Protein AF-A0A2X4TZF0-F1 (afdb_monomer_lite)

Structure (mmCIF, N/CA/C/O backbone):
data_AF-A0A2X4TZF0-F1
#
_entry.id   AF-A0A2X4TZF0-F1
#
loop_
_atom_site.group_PDB
_atom_site.id
_atom_site.type_symbol
_atom_site.label_atom_id
_atom_site.label_alt_id
_atom_site.label_comp_id
_atom_site.label_asym_id
_atom_site.label_entity_id
_atom_site.label_seq_id
_atom_site.pdbx_PDB_ins_code
_atom_site.Cartn_x
_atom_site.Cartn_y
_atom_site.Cartn_z
_atom_site.occupancy
_atom_site.B_iso_or_equiv
_atom_site.auth_seq_id
_atom_site.auth_comp_id
_atom_site.auth_asym_id
_atom_site.auth_atom_id
_atom_site.pdbx_PDB_model_num
ATOM 1 N N . MET A 1 1 ? -4.933 60.325 24.666 1.00 38.47 1 MET A N 1
ATOM 2 C CA . MET A 1 1 ? -4.856 61.647 25.322 1.00 38.47 1 MET A CA 1
ATOM 3 C C . MET A 1 1 ? -5.873 61.682 26.442 1.00 38.47 1 MET A C 1
ATOM 5 O O . MET A 1 1 ? -6.896 61.022 26.360 1.00 38.47 1 MET A O 1
ATOM 9 N N . TYR A 1 2 ? -5.482 62.341 27.515 1.00 39.47 2 TYR A N 1
ATOM 10 C CA . TYR A 1 2 ? -5.924 62.164 28.888 1.00 39.47 2 TYR A CA 1
ATOM 11 C C . TYR A 1 2 ? -6.901 63.300 29.260 1.00 39.47 2 TYR A C 1
ATOM 13 O O . TYR A 1 2 ? -6.786 64.384 28.694 1.00 39.47 2 TYR A O 1
ATOM 21 N N . TYR A 1 3 ? -7.750 63.043 30.264 1.00 41.94 3 TYR A N 1
ATOM 22 C CA . TYR A 1 3 ? -8.473 64.005 31.124 1.00 41.94 3 TYR A CA 1
ATOM 23 C C . TYR A 1 3 ? -9.826 64.538 30.615 1.00 41.94 3 TYR A C 1
ATOM 25 O O . TYR A 1 3 ? -9.935 65.100 29.535 1.00 41.94 3 TYR A O 1
ATOM 33 N N . HIS A 1 4 ? -10.905 64.145 31.312 1.00 37.97 4 HIS A N 1
ATOM 34 C CA . HIS A 1 4 ? -11.619 64.901 32.372 1.00 37.97 4 HIS A CA 1
ATOM 35 C C . HIS A 1 4 ? -12.468 66.022 31.778 1.00 37.97 4 HIS A C 1
ATOM 37 O O . HIS A 1 4 ? -12.042 66.736 30.892 1.00 37.97 4 HIS A O 1
ATOM 43 N N . ALA A 1 5 ? -13.651 66.344 32.260 1.00 45.19 5 ALA A N 1
ATOM 44 C CA . ALA A 1 5 ? -14.537 65.882 33.315 1.00 45.19 5 ALA A CA 1
ATOM 45 C C . ALA A 1 5 ? -15.792 66.741 33.097 1.00 45.19 5 ALA A C 1
ATOM 47 O O . ALA A 1 5 ? -15.653 67.852 32.602 1.00 45.19 5 ALA A O 1
ATOM 48 N N . LEU A 1 6 ? -16.979 66.327 33.534 1.00 48.47 6 LEU A N 1
ATOM 49 C CA . LEU A 1 6 ? -17.882 67.296 34.158 1.00 48.47 6 LEU A CA 1
ATOM 50 C C . LEU A 1 6 ? -18.909 66.575 35.037 1.00 48.47 6 LEU A C 1
ATOM 52 O O . LEU A 1 6 ? -19.606 65.655 34.621 1.00 48.47 6 LEU A O 1
ATOM 56 N N . LYS A 1 7 ? -18.894 67.009 36.295 1.00 43.78 7 LYS A N 1
ATOM 57 C CA . LYS A 1 7 ? -19.661 66.578 37.467 1.00 43.78 7 LYS A CA 1
ATOM 58 C C . LYS A 1 7 ? -21.175 66.659 37.236 1.00 43.78 7 LYS A C 1
ATOM 60 O O . LYS A 1 7 ? -21.664 67.626 36.669 1.00 43.78 7 LYS A O 1
ATOM 65 N N . LEU A 1 8 ? -21.893 65.594 37.599 1.00 46.78 8 LEU A N 1
ATOM 66 C CA . LEU A 1 8 ? -22.706 65.433 38.822 1.00 46.78 8 LEU A CA 1
ATOM 67 C C . LEU A 1 8 ? -23.760 66.526 39.065 1.00 46.78 8 LEU A C 1
ATOM 69 O O . LEU A 1 8 ? -23.430 67.663 39.397 1.00 46.78 8 LEU A O 1
ATOM 73 N N . SER A 1 9 ? -25.030 66.111 39.066 1.00 43.84 9 SER A N 1
ATOM 74 C CA . SER A 1 9 ? -26.131 66.870 39.656 1.00 43.84 9 SER A CA 1
ATOM 75 C C . SER A 1 9 ? -27.127 65.941 40.362 1.00 43.84 9 SER A C 1
ATOM 77 O O . SER A 1 9 ? -27.820 65.160 39.723 1.00 43.84 9 SER A O 1
ATOM 79 N N . ARG A 1 10 ? -27.177 66.131 41.688 1.00 47.03 10 ARG A N 1
ATOM 80 C CA . ARG A 1 10 ? -28.331 66.068 42.606 1.00 47.03 10 ARG A CA 1
ATOM 81 C C . ARG A 1 10 ? -28.854 64.715 43.129 1.00 47.03 10 ARG A C 1
ATOM 83 O O . ARG A 1 10 ? -29.602 64.009 42.476 1.00 47.03 10 ARG A O 1
ATOM 90 N N . LEU A 1 11 ? -28.537 64.531 44.419 1.00 48.66 11 LEU A N 1
ATOM 91 C CA . LEU A 1 11 ? -29.430 64.227 45.553 1.00 48.66 11 LEU A CA 1
ATOM 92 C C . LEU A 1 11 ? -30.338 62.987 45.486 1.00 48.66 11 LEU A C 1
ATOM 94 O O . LEU A 1 11 ? -31.376 63.018 44.843 1.00 48.66 11 LEU A O 1
ATOM 98 N N . ALA A 1 12 ? -30.059 62.025 46.373 1.00 52.81 12 ALA A N 1
ATOM 99 C CA . ALA A 1 12 ? -31.029 61.543 47.365 1.00 52.81 12 ALA A CA 1
ATOM 100 C C . ALA A 1 12 ? -30.303 60.743 48.467 1.00 52.81 12 ALA A C 1
ATOM 102 O O . ALA A 1 12 ? -29.704 59.705 48.202 1.00 52.81 12 ALA A O 1
ATOM 103 N N . MET A 1 13 ? -30.344 61.239 49.709 1.00 50.78 13 MET A N 1
ATOM 104 C CA . MET A 1 13 ? -30.159 60.410 50.907 1.00 50.78 13 MET A CA 1
ATOM 105 C C . MET A 1 13 ? -31.374 59.493 51.036 1.00 50.78 13 MET A C 1
ATOM 107 O O . MET A 1 13 ? -32.476 60.016 50.912 1.00 50.78 13 MET A O 1
ATOM 111 N N . LEU A 1 14 ? -31.195 58.207 51.362 1.00 51.75 14 LEU A N 1
ATOM 112 C CA . LEU A 1 14 ? -32.183 57.404 52.102 1.00 51.75 14 LEU A CA 1
ATOM 113 C C . LEU A 1 14 ? -31.555 56.096 52.630 1.00 51.75 14 LEU A C 1
ATOM 115 O O . LEU A 1 14 ? -31.249 55.177 51.883 1.00 51.75 14 LEU A O 1
ATOM 119 N N . THR A 1 15 ? -31.350 56.101 53.951 1.00 48.62 15 THR A N 1
ATOM 120 C CA . THR A 1 15 ? -31.631 55.044 54.945 1.00 48.62 15 THR A CA 1
ATOM 121 C C . THR A 1 15 ? -31.136 53.603 54.750 1.00 48.62 15 THR A C 1
ATOM 123 O O . THR A 1 15 ? -31.547 52.879 53.849 1.00 48.62 15 THR A O 1
ATOM 126 N N . LEU A 1 16 ? -30.359 53.176 55.754 1.00 49.44 16 LEU A N 1
ATOM 127 C CA . LEU A 1 16 ? -30.023 51.803 56.132 1.00 49.44 16 LEU A CA 1
ATOM 128 C C . LEU A 1 16 ? -31.220 50.838 56.087 1.00 49.44 16 LEU A C 1
ATOM 130 O O . LEU A 1 16 ? -32.202 51.029 56.801 1.00 49.44 16 LEU A O 1
ATOM 134 N N . ALA A 1 17 ? -31.049 49.729 55.372 1.00 49.66 17 ALA A N 1
ATOM 135 C CA . ALA A 1 17 ? -31.730 48.473 55.659 1.00 49.66 17 ALA A CA 1
ATOM 136 C C . ALA A 1 17 ? -30.718 47.333 55.487 1.00 49.66 17 ALA A C 1
ATOM 138 O O . ALA A 1 17 ? -30.509 46.806 54.396 1.00 49.66 17 ALA A O 1
ATOM 139 N N . SER A 1 18 ? -30.031 46.987 56.574 1.00 54.38 18 SER A N 1
ATOM 140 C CA . SER A 1 18 ? -29.231 45.770 56.666 1.00 54.38 18 SER A CA 1
ATOM 141 C C . SER A 1 18 ? -30.174 44.569 56.731 1.00 54.38 18 SER A C 1
ATOM 143 O O . SER A 1 18 ? -30.650 44.202 57.804 1.00 54.38 18 SER A O 1
ATOM 145 N N . VAL A 1 19 ? -30.459 43.966 55.580 1.00 53.59 19 VAL A N 1
ATOM 146 C CA . VAL A 1 19 ? -31.070 42.638 55.517 1.00 53.59 19 VAL A CA 1
ATOM 147 C C . VAL A 1 19 ? -29.929 41.623 55.521 1.00 53.59 19 VAL A C 1
ATOM 149 O O . VAL A 1 19 ? -29.262 41.412 54.511 1.00 53.59 19 VAL A O 1
ATOM 152 N N . ALA A 1 20 ? -29.682 41.005 56.675 1.00 53.69 20 ALA A N 1
ATOM 153 C CA . ALA A 1 20 ? -28.862 39.805 56.755 1.00 53.69 20 ALA A CA 1
ATOM 154 C C . ALA A 1 20 ? -29.683 38.628 56.205 1.00 53.69 20 ALA A C 1
ATOM 156 O O . ALA A 1 20 ? -30.387 37.945 56.946 1.00 53.69 20 ALA A O 1
ATOM 157 N N . VAL A 1 21 ? -29.635 38.409 54.888 1.00 52.19 21 VAL A N 1
ATOM 158 C CA . VAL A 1 21 ? -30.017 37.113 54.317 1.00 52.19 21 VAL A CA 1
ATOM 159 C C . VAL A 1 21 ? -28.878 36.156 54.642 1.00 52.19 21 VAL A C 1
ATOM 161 O O . VAL A 1 21 ? -27.807 36.211 54.039 1.00 52.19 21 VAL A O 1
ATOM 164 N N . SER A 1 22 ? -29.113 35.282 55.618 1.00 55.56 22 SER A N 1
ATOM 165 C CA . SER A 1 22 ? -28.344 34.054 55.794 1.00 55.56 22 SER A CA 1
ATOM 166 C C . SER A 1 22 ? -28.602 33.153 54.587 1.00 55.56 22 SER A C 1
ATOM 168 O O . SER A 1 22 ? -29.450 32.265 54.619 1.00 55.56 22 SER A O 1
ATOM 170 N N . GLY A 1 23 ? -27.908 33.426 53.484 1.00 53.66 23 GLY A N 1
ATOM 171 C CA . GLY A 1 23 ? -27.805 32.499 52.372 1.00 53.66 23 GLY A CA 1
ATOM 172 C C . GLY A 1 23 ? -26.891 31.361 52.798 1.00 53.66 23 GL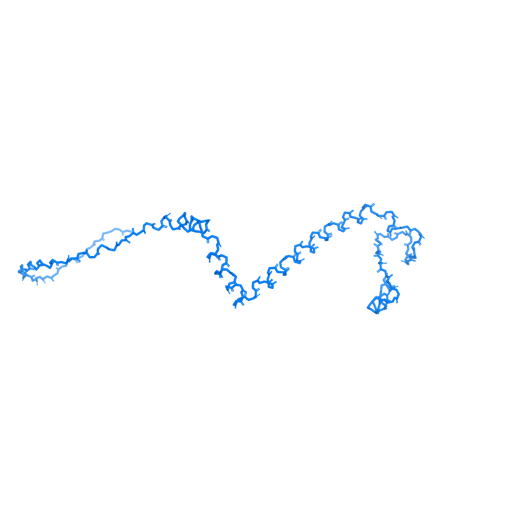Y A C 1
ATOM 173 O O . GLY A 1 23 ? -25.696 31.574 52.993 1.00 53.66 23 GLY A O 1
ATOM 174 N N . ALA A 1 24 ? -27.439 30.156 52.954 1.00 55.97 24 ALA A N 1
ATOM 175 C CA . ALA A 1 24 ? -26.623 28.955 52.933 1.00 55.97 24 ALA A CA 1
ATOM 176 C C . ALA A 1 24 ? -25.934 28.914 51.563 1.00 55.97 24 ALA A C 1
ATOM 178 O O . ALA A 1 24 ? -26.574 28.663 50.542 1.00 55.97 24 ALA A O 1
ATOM 179 N N . ALA A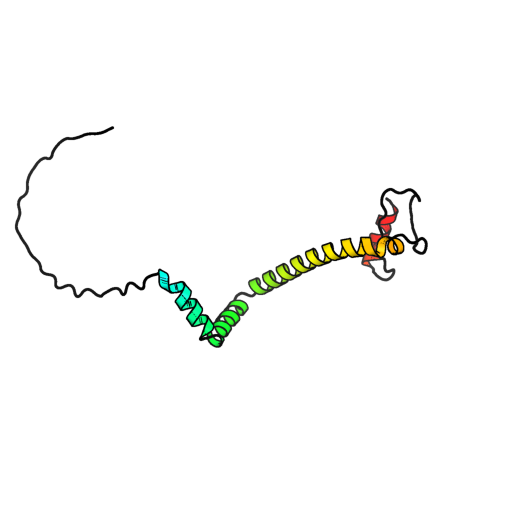 1 25 ? -24.646 29.249 51.535 1.00 52.84 25 ALA A N 1
ATOM 180 C CA . ALA A 1 25 ? -23.817 29.055 50.365 1.00 52.84 25 ALA A CA 1
ATOM 181 C C . ALA A 1 25 ? -23.778 27.549 50.091 1.00 52.84 25 ALA A C 1
ATOM 183 O O . ALA A 1 25 ? -23.106 26.797 50.794 1.00 52.84 25 ALA A O 1
ATOM 184 N N . ILE A 1 26 ? -24.525 27.103 49.082 1.00 59.69 26 ILE A N 1
ATOM 185 C CA . ILE A 1 26 ? -24.188 25.867 48.388 1.00 59.69 26 ILE A CA 1
ATOM 186 C C . ILE A 1 26 ? -22.794 26.094 47.809 1.00 59.69 26 ILE A C 1
ATOM 188 O O . ILE A 1 26 ? -22.617 26.858 46.862 1.00 59.69 26 ILE A O 1
ATOM 192 N N . ALA A 1 27 ? -21.786 25.518 48.462 1.00 50.34 27 ALA A N 1
ATOM 193 C CA . ALA A 1 27 ? -20.452 25.429 47.906 1.00 50.34 27 ALA A CA 1
ATOM 194 C C . ALA A 1 27 ? -20.586 24.667 46.584 1.00 50.34 27 ALA A C 1
ATOM 196 O O . ALA A 1 27 ? -20.808 23.459 46.569 1.00 50.34 27 ALA A O 1
ATOM 197 N N . ALA A 1 28 ? -20.546 25.399 45.472 1.00 54.28 28 ALA A N 1
ATOM 198 C CA . ALA A 1 28 ? -20.276 24.805 44.182 1.00 54.28 28 ALA A CA 1
ATOM 199 C C . ALA A 1 28 ? -18.861 24.241 44.293 1.00 54.28 28 ALA A C 1
ATOM 201 O O . ALA A 1 28 ? -17.902 25.008 44.368 1.00 54.28 28 ALA A O 1
ATOM 202 N N . ASP A 1 29 ? -18.757 22.920 44.402 1.00 51.34 29 ASP A N 1
ATOM 203 C CA . ASP A 1 29 ? -17.483 22.215 44.419 1.00 51.34 29 ASP A CA 1
ATOM 204 C C . ASP A 1 29 ? -16.780 22.528 43.093 1.00 51.34 29 ASP A C 1
ATOM 206 O O . ASP A 1 29 ? -17.105 21.995 42.029 1.00 51.34 29 ASP A O 1
ATOM 210 N N . SER A 1 30 ? -15.879 23.506 43.123 1.00 60.00 30 SER A N 1
ATOM 211 C CA . SER A 1 30 ? -15.091 23.906 41.971 1.00 60.00 30 SER A CA 1
ATOM 212 C C . SER A 1 30 ? -13.997 22.863 41.785 1.00 60.00 30 SER A C 1
ATOM 214 O O . SER A 1 30 ? -12.877 23.050 42.261 1.00 60.00 30 SER A O 1
ATOM 216 N N . VAL A 1 31 ? -14.321 21.745 41.130 1.00 62.94 31 VAL A N 1
ATOM 217 C CA . VAL A 1 31 ? -13.310 20.776 40.692 1.00 62.94 31 VAL A CA 1
ATOM 218 C C . VAL A 1 31 ? -12.322 21.527 39.791 1.00 62.94 31 VAL A C 1
ATOM 220 O O . VAL A 1 31 ? -12.735 22.063 38.758 1.00 62.94 31 VAL A O 1
ATOM 223 N N . PRO A 1 32 ? -11.028 21.618 40.154 1.00 63.00 32 PRO A N 1
ATOM 224 C CA . PRO A 1 32 ? -10.051 22.312 39.331 1.00 63.00 32 PRO A CA 1
ATOM 225 C C . PRO A 1 32 ? -9.934 21.606 37.977 1.00 63.00 32 PRO A C 1
ATOM 227 O O . PRO A 1 32 ? -9.509 20.454 37.906 1.00 63.00 32 PRO A O 1
ATOM 230 N N . THR A 1 33 ? -10.260 22.307 36.889 1.00 62.09 33 THR A N 1
ATOM 231 C CA . THR A 1 33 ? -10.240 21.798 35.501 1.00 62.09 33 THR A CA 1
ATOM 232 C C . THR A 1 33 ? -8.890 21.179 35.101 1.00 62.09 33 THR A C 1
ATOM 234 O O . THR A 1 33 ? -8.824 20.346 34.205 1.00 62.09 33 THR A O 1
ATOM 237 N N . SER A 1 34 ? -7.817 21.540 35.815 1.00 66.25 34 SER A N 1
ATOM 238 C CA . SER A 1 34 ? -6.454 21.004 35.679 1.00 66.25 34 SER A CA 1
ATOM 239 C C . SER A 1 34 ? -6.333 19.489 35.950 1.00 66.25 34 SER A C 1
ATOM 241 O O . SER A 1 34 ? -5.372 18.861 35.519 1.00 66.25 34 SER A O 1
ATOM 243 N N . GLN A 1 35 ? -7.298 18.876 36.644 1.00 76.06 35 GLN A N 1
ATOM 244 C CA . GLN A 1 35 ? -7.239 17.461 37.045 1.00 76.06 35 GLN A CA 1
ATOM 245 C C . GLN A 1 35 ? -7.970 16.512 36.075 1.00 76.06 35 GLN A C 1
ATOM 247 O O . GLN A 1 35 ? -7.795 15.302 36.168 1.00 76.06 35 GLN A O 1
ATOM 252 N N . ILE A 1 36 ? -8.764 17.029 35.126 1.00 81.31 36 ILE A N 1
ATOM 253 C CA . ILE A 1 36 ? -9.685 16.203 34.319 1.00 81.31 36 ILE A CA 1
ATOM 254 C C . ILE A 1 36 ? -8.941 15.183 33.446 1.00 81.31 36 ILE A C 1
ATOM 256 O O . ILE A 1 36 ? -9.359 14.031 33.398 1.00 81.31 36 ILE A O 1
ATOM 260 N N . GLY A 1 37 ? -7.840 15.581 32.798 1.00 87.44 37 GLY A N 1
ATOM 261 C CA . GLY A 1 37 ? -7.031 14.677 31.965 1.00 87.44 37 GLY A CA 1
ATOM 262 C C . GLY A 1 37 ? -6.488 13.488 32.767 1.00 87.44 37 GLY A C 1
ATOM 263 O O . GLY A 1 37 ? -6.962 12.372 32.576 1.00 87.44 37 GLY A O 1
ATOM 264 N N . PRO A 1 38 ? -5.614 13.718 33.768 1.00 93.44 38 PRO A N 1
ATOM 265 C CA . PRO A 1 38 ? -5.041 12.641 34.577 1.00 93.44 38 PRO A CA 1
ATOM 266 C C . PRO A 1 38 ? -6.080 11.721 35.232 1.00 93.44 38 PRO A C 1
ATOM 268 O O . PRO A 1 38 ? -5.867 10.513 35.328 1.00 93.44 38 PRO A O 1
ATOM 271 N N . THR A 1 39 ? -7.214 12.269 35.679 1.00 91.06 39 THR A N 1
ATOM 272 C CA . THR A 1 39 ? -8.308 11.471 36.243 1.00 91.06 39 THR A CA 1
ATOM 273 C C . THR A 1 39 ? -9.017 10.627 35.179 1.00 91.06 39 THR A C 1
ATOM 275 O O . THR A 1 39 ? -9.331 9.468 35.449 1.00 91.06 39 THR A O 1
ATOM 278 N N . ALA A 1 40 ? -9.239 11.155 33.971 1.00 90.69 40 ALA A N 1
ATOM 279 C CA . ALA A 1 40 ? -9.814 10.400 32.860 1.00 90.69 40 ALA A CA 1
ATOM 280 C C . ALA A 1 40 ? -8.876 9.277 32.390 1.00 90.69 40 ALA A C 1
ATOM 282 O O . ALA A 1 40 ? -9.324 8.139 32.250 1.00 90.69 40 ALA A O 1
ATOM 283 N N . GLU A 1 41 ? -7.577 9.551 32.234 1.00 92.75 41 GLU A N 1
ATOM 284 C CA . GLU A 1 41 ? -6.576 8.521 31.931 1.00 92.75 41 GLU A CA 1
ATOM 285 C C . GLU A 1 41 ? -6.573 7.411 32.994 1.00 92.75 41 GLU A C 1
ATOM 287 O O . GLU A 1 41 ? -6.634 6.228 32.655 1.00 92.75 41 GLU A O 1
ATOM 292 N N . ALA A 1 42 ? -6.554 7.769 34.283 1.00 94.81 42 ALA A N 1
ATOM 293 C CA . ALA A 1 42 ? -6.580 6.793 35.370 1.00 94.81 42 ALA A CA 1
ATOM 294 C C . ALA A 1 42 ? -7.861 5.941 35.358 1.00 94.81 42 ALA A C 1
ATOM 296 O O . ALA A 1 42 ? -7.801 4.734 35.609 1.00 94.81 42 ALA A O 1
ATOM 297 N N . TYR A 1 43 ? -9.013 6.537 35.037 1.00 93.69 43 TYR A N 1
ATOM 298 C CA . TYR A 1 43 ? -10.276 5.813 34.903 1.00 93.69 43 TYR A CA 1
ATOM 299 C C . TYR A 1 43 ? -10.246 4.824 33.731 1.00 93.69 43 TYR A C 1
ATOM 301 O O . TYR A 1 43 ? -10.605 3.663 33.915 1.00 93.69 43 TYR A O 1
ATOM 309 N N . ILE A 1 44 ? -9.756 5.250 32.559 1.00 96.12 44 ILE A N 1
ATOM 310 C CA . ILE A 1 44 ? -9.639 4.399 31.365 1.00 96.12 44 ILE A CA 1
ATOM 311 C C . ILE A 1 44 ? -8.745 3.188 31.642 1.00 96.12 44 ILE A C 1
ATOM 313 O O . ILE A 1 44 ? -9.114 2.060 31.322 1.00 96.12 44 ILE A O 1
ATOM 317 N N . VAL A 1 45 ? -7.592 3.411 32.278 1.00 96.00 45 VAL A N 1
ATOM 318 C CA . VAL A 1 45 ? -6.634 2.344 32.603 1.00 96.00 45 VAL A CA 1
ATOM 319 C C . VAL A 1 45 ? -7.198 1.367 33.637 1.00 96.00 45 VAL A C 1
ATOM 321 O O . VAL A 1 45 ? -6.961 0.166 33.535 1.00 96.00 45 VAL A O 1
ATOM 324 N N . SER A 1 46 ? -7.946 1.858 34.628 1.00 96.94 46 SER A N 1
ATOM 325 C CA . SER A 1 46 ? -8.524 1.014 35.684 1.00 96.94 46 SER A CA 1
ATOM 326 C C . SER A 1 46 ? -9.813 0.288 35.279 1.00 96.94 46 SER A C 1
ATOM 328 O O . SER A 1 46 ? -10.186 -0.670 35.952 1.00 96.94 46 SER A O 1
ATOM 330 N N . HIS A 1 47 ? -10.472 0.694 34.187 1.00 96.94 47 HIS A N 1
ATOM 331 C CA . HIS A 1 47 ? -11.749 0.125 33.731 1.00 96.94 47 HIS A CA 1
ATOM 332 C C . HIS A 1 47 ? -11.747 -0.228 32.227 1.00 96.94 47 HIS A C 1
ATOM 334 O O . HIS A 1 47 ? -12.611 0.252 31.482 1.00 96.94 47 HIS A O 1
ATOM 340 N N . PRO A 1 48 ? -10.824 -1.088 31.753 1.00 95.25 48 PRO A N 1
ATOM 341 C CA . PRO A 1 48 ? -10.685 -1.397 30.329 1.00 95.25 48 PRO A CA 1
ATOM 342 C C . PRO A 1 48 ? -11.956 -2.008 29.722 1.00 95.25 48 PRO A C 1
ATOM 344 O O . PRO A 1 48 ? -12.323 -1.651 28.605 1.00 95.25 48 PRO A O 1
ATOM 347 N N . ASP A 1 49 ? -12.671 -2.857 30.466 1.00 97.25 49 ASP A N 1
ATOM 348 C CA . ASP A 1 49 ? -13.896 -3.505 29.980 1.00 97.25 49 ASP A CA 1
ATOM 349 C C . ASP A 1 49 ? -15.016 -2.493 29.719 1.00 97.25 49 ASP A C 1
ATOM 351 O O . ASP A 1 49 ? -15.697 -2.560 28.697 1.00 97.25 49 ASP A O 1
ATOM 355 N N . LYS A 1 50 ? -15.187 -1.512 30.618 1.00 96.00 50 LYS A N 1
ATOM 356 C CA . LYS A 1 50 ? -16.233 -0.488 30.485 1.00 96.00 50 LYS A CA 1
ATOM 357 C C . LYS A 1 50 ? -15.947 0.466 29.338 1.00 96.00 50 LYS A C 1
ATOM 359 O O . LYS A 1 50 ? -16.859 0.821 28.598 1.00 96.00 50 LYS A O 1
ATOM 364 N N . VAL A 1 51 ? -14.686 0.847 29.159 1.00 96.62 51 VAL A N 1
ATOM 365 C CA . VAL A 1 51 ? -14.280 1.658 28.008 1.00 96.62 51 VAL A CA 1
ATOM 366 C C . VAL A 1 51 ? -14.433 0.866 26.712 1.00 96.62 51 VAL A C 1
ATOM 368 O O . VAL A 1 51 ? -14.979 1.394 25.748 1.00 96.62 51 VAL A O 1
ATOM 371 N N . GLY A 1 52 ? -14.016 -0.401 26.691 1.00 96.75 52 GLY A N 1
ATOM 372 C CA . GLY A 1 52 ? -14.169 -1.283 25.536 1.00 96.75 52 GLY A CA 1
ATOM 373 C C . GLY A 1 52 ? -15.628 -1.444 25.107 1.00 96.75 52 GLY A C 1
ATOM 374 O O . GLY A 1 52 ? -15.926 -1.298 23.925 1.00 96.75 52 GLY A O 1
ATOM 375 N N . GLU A 1 53 ? -16.542 -1.666 26.057 1.00 97.69 53 GLU A N 1
ATOM 376 C CA . GLU A 1 53 ? -17.992 -1.759 25.823 1.00 97.69 53 GLU A CA 1
ATOM 377 C C . GLU A 1 53 ? -18.552 -0.473 25.189 1.00 97.69 53 GLU A C 1
ATOM 379 O O . GLU A 1 53 ? -19.274 -0.529 24.189 1.00 97.69 53 GLU A O 1
ATOM 384 N N . VAL A 1 54 ? -18.169 0.693 25.718 1.00 97.38 54 VAL A N 1
ATOM 385 C CA . VAL A 1 54 ? -18.608 1.997 25.196 1.00 97.38 54 VAL A CA 1
ATOM 386 C C . VAL A 1 54 ? -18.050 2.257 23.796 1.00 97.38 54 VAL A C 1
ATOM 388 O O . VAL A 1 54 ? -18.803 2.642 22.904 1.00 97.38 54 VAL A O 1
ATOM 391 N N . VAL A 1 55 ? -16.755 2.019 23.569 1.00 97.25 55 VAL A N 1
ATOM 392 C CA . VAL A 1 55 ? -16.121 2.215 22.253 1.00 97.25 55 VAL A CA 1
ATOM 393 C C . VAL A 1 55 ? -16.710 1.259 21.219 1.00 97.25 55 VAL A C 1
ATOM 395 O O . VAL A 1 55 ? -16.994 1.679 20.100 1.00 97.25 55 VAL A O 1
ATOM 398 N N . ALA A 1 56 ? -16.931 -0.007 21.580 1.00 97.12 56 ALA A N 1
ATOM 399 C CA . ALA A 1 56 ? -17.542 -0.988 20.690 1.00 97.12 56 ALA A CA 1
ATOM 400 C C . ALA A 1 56 ? -18.967 -0.579 20.296 1.00 97.12 56 ALA A C 1
ATOM 402 O O . ALA A 1 56 ? -19.305 -0.627 19.115 1.00 97.12 56 ALA A O 1
ATOM 403 N N . THR A 1 57 ? -19.769 -0.126 21.263 1.00 97.81 57 THR A N 1
ATOM 404 C CA . THR A 1 57 ? -21.127 0.379 21.010 1.00 97.81 57 THR A CA 1
ATOM 405 C C . THR A 1 57 ? -21.088 1.590 20.083 1.00 97.81 57 THR A C 1
ATOM 407 O O . THR A 1 57 ? -21.780 1.608 19.070 1.00 97.81 57 THR A O 1
ATOM 410 N N . TYR A 1 58 ? -20.204 2.552 20.357 1.00 98.00 58 TYR A N 1
ATOM 411 C CA . TYR A 1 58 ? -20.054 3.744 19.528 1.00 98.00 58 TYR A CA 1
ATOM 412 C C . TYR A 1 58 ? -19.652 3.405 18.087 1.00 98.00 58 TYR A C 1
ATOM 414 O O . TYR A 1 58 ? -20.264 3.893 17.146 1.00 98.00 58 TYR A O 1
ATOM 422 N N . LEU A 1 59 ? -18.664 2.530 17.881 1.00 97.81 59 LEU A N 1
ATOM 423 C CA . LEU A 1 59 ? -18.252 2.115 16.534 1.00 97.81 59 LEU A CA 1
ATOM 424 C C . LEU A 1 59 ? -19.339 1.319 15.797 1.00 97.81 59 LEU A C 1
ATOM 426 O O . LEU A 1 59 ? -19.398 1.375 14.570 1.00 97.81 59 LEU A O 1
ATOM 430 N N . ALA A 1 60 ? -20.188 0.582 16.519 1.00 97.19 60 ALA A N 1
ATOM 431 C CA . ALA A 1 60 ? -21.325 -0.122 15.931 1.00 97.19 60 ALA A CA 1
ATOM 432 C C . ALA A 1 60 ? -22.441 0.842 15.492 1.00 97.19 60 ALA A C 1
ATOM 434 O O . ALA A 1 60 ? -23.054 0.629 14.447 1.00 97.19 60 ALA A O 1
ATOM 435 N N . GLU A 1 61 ? -22.682 1.905 16.260 1.00 98.06 61 GLU A N 1
ATOM 436 C CA . GLU A 1 61 ? -23.638 2.968 15.925 1.00 98.06 61 GLU A CA 1
ATOM 437 C C . GLU A 1 61 ? -23.094 3.940 14.860 1.00 98.06 61 GLU A C 1
ATOM 439 O O . GLU A 1 61 ? -23.878 4.561 14.143 1.00 98.06 61 GLU A O 1
ATOM 444 N N . HIS A 1 62 ? -21.765 4.012 14.711 1.00 98.12 62 HIS A N 1
ATOM 445 C CA . HIS A 1 62 ? -21.042 4.896 13.791 1.00 98.12 62 HIS A CA 1
ATOM 446 C C . HIS A 1 62 ? -20.043 4.136 12.887 1.00 98.12 62 HIS A C 1
ATOM 448 O O . HIS A 1 62 ? -18.819 4.305 12.998 1.00 98.12 62 HIS A O 1
ATOM 454 N N . PRO A 1 63 ? -20.519 3.274 11.969 1.00 97.25 63 PRO A N 1
ATOM 455 C CA . PRO A 1 63 ? -19.655 2.426 11.144 1.00 97.25 63 PRO A CA 1
ATOM 456 C C . PRO A 1 63 ? -18.771 3.197 10.145 1.00 97.25 63 PRO A C 1
ATOM 458 O O . PRO A 1 63 ? -17.797 2.640 9.631 1.00 97.25 63 PRO A O 1
ATOM 461 N N . GLU A 1 64 ? -19.050 4.475 9.874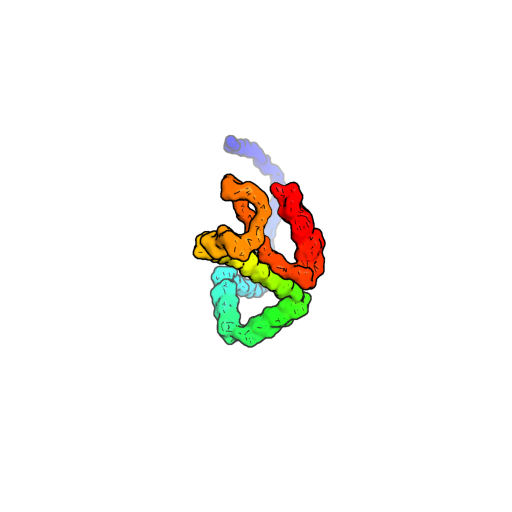 1.00 97.75 64 GLU A N 1
ATOM 462 C CA . GLU A 1 64 ? -18.237 5.347 9.019 1.00 97.75 64 GLU A CA 1
ATOM 463 C C . GLU A 1 64 ? -16.775 5.440 9.477 1.00 97.75 64 GLU A C 1
ATOM 465 O O . GLU A 1 64 ? -15.870 5.530 8.645 1.00 97.75 64 GLU A O 1
ATOM 470 N N . PHE A 1 65 ? -16.513 5.328 10.783 1.00 97.38 65 PHE A N 1
ATOM 471 C CA . PHE A 1 65 ? -15.151 5.329 11.315 1.00 97.38 65 PHE A CA 1
ATOM 472 C C . PHE A 1 65 ? -14.369 4.074 10.916 1.00 97.38 65 PHE A C 1
ATOM 474 O O . PHE A 1 65 ? -13.162 4.152 10.684 1.00 97.38 65 PHE A O 1
ATOM 481 N N . LEU A 1 66 ? -15.037 2.924 10.782 1.00 96.88 66 LEU A N 1
ATOM 482 C CA . LEU A 1 66 ? -14.401 1.678 10.344 1.00 96.88 66 LEU A CA 1
ATOM 483 C C . LEU A 1 66 ? -14.058 1.720 8.852 1.00 96.88 66 LEU A C 1
ATOM 485 O O . LEU A 1 66 ? -12.994 1.241 8.446 1.00 96.88 66 LEU A O 1
ATOM 489 N N . VAL A 1 67 ? -14.924 2.333 8.042 1.00 97.75 67 VAL A N 1
ATOM 490 C CA . VAL A 1 67 ? -14.656 2.583 6.619 1.00 97.75 67 VAL A CA 1
ATOM 491 C C . VAL A 1 67 ? -13.464 3.524 6.473 1.00 97.75 67 VAL A C 1
ATOM 493 O O . VAL A 1 67 ? -12.483 3.160 5.828 1.00 97.75 67 VAL A O 1
ATOM 496 N N . ALA A 1 68 ? -13.483 4.673 7.154 1.00 97.62 68 ALA A N 1
ATOM 497 C CA . ALA A 1 68 ? -12.393 5.645 7.105 1.00 97.62 68 ALA A CA 1
ATOM 498 C C . ALA A 1 68 ? -11.054 5.056 7.590 1.00 97.62 68 ALA A C 1
ATOM 500 O O . ALA A 1 68 ? -10.003 5.305 6.989 1.00 97.62 68 ALA A O 1
ATOM 501 N N . ALA A 1 69 ? -11.072 4.231 8.644 1.00 97.62 69 ALA A N 1
ATOM 502 C CA . ALA A 1 69 ? -9.887 3.514 9.111 1.00 97.62 69 ALA A CA 1
ATOM 503 C C . ALA A 1 69 ? -9.356 2.542 8.046 1.00 97.62 69 ALA A C 1
ATOM 505 O O . ALA A 1 69 ? -8.152 2.510 7.776 1.00 97.62 69 ALA A O 1
ATOM 506 N N . SER A 1 70 ? -10.251 1.787 7.405 1.00 97.81 70 SER A N 1
ATOM 507 C CA . SER A 1 70 ? -9.901 0.849 6.336 1.00 97.81 70 SER A CA 1
ATOM 508 C C . SER A 1 70 ? -9.302 1.569 5.130 1.00 97.81 70 SER A C 1
ATOM 510 O O . SER A 1 70 ? -8.245 1.167 4.644 1.00 97.81 70 SER A O 1
ATOM 512 N N . GLU A 1 71 ? -9.921 2.655 4.673 1.00 97.88 71 GLU A N 1
ATOM 513 C CA . GLU A 1 71 ? -9.427 3.482 3.568 1.00 97.88 71 GLU A CA 1
ATOM 514 C C . GLU A 1 71 ? -8.056 4.081 3.883 1.00 97.88 71 GLU A C 1
ATOM 516 O O . GLU A 1 71 ? -7.136 3.984 3.070 1.00 97.88 71 GLU A O 1
ATOM 521 N N . THR A 1 72 ? -7.880 4.619 5.092 1.00 97.75 72 THR A N 1
ATOM 522 C CA . THR A 1 72 ? -6.595 5.162 5.553 1.00 97.75 72 THR A CA 1
ATOM 523 C C . THR A 1 72 ? -5.503 4.094 5.525 1.00 97.75 72 THR A C 1
ATOM 525 O O . THR A 1 72 ? -4.386 4.347 5.066 1.00 97.75 72 THR A O 1
ATOM 528 N N . LEU A 1 73 ? -5.801 2.877 5.989 1.00 97.94 73 LEU A N 1
ATOM 529 C CA . LEU A 1 73 ? -4.857 1.762 5.929 1.00 97.94 73 LEU A CA 1
ATOM 530 C C . LEU A 1 73 ? -4.519 1.380 4.485 1.00 97.94 73 LEU A C 1
ATOM 532 O O . LEU A 1 73 ? -3.338 1.223 4.176 1.00 97.94 73 LEU A O 1
ATOM 536 N N . HIS A 1 74 ? -5.513 1.290 3.600 1.00 97.25 74 HIS A N 1
ATOM 537 C CA . HIS A 1 74 ? -5.292 0.991 2.183 1.00 97.25 74 HIS A CA 1
ATOM 538 C C . HIS A 1 74 ? -4.403 2.045 1.518 1.00 97.25 74 HIS A C 1
ATOM 540 O O . 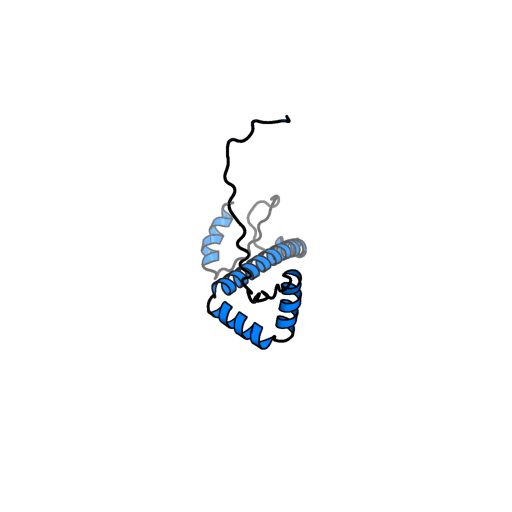HIS A 1 74 ? -3.434 1.690 0.851 1.00 97.25 74 HIS A O 1
ATOM 546 N N . GLN A 1 75 ? -4.663 3.333 1.749 1.00 97.06 75 GLN A N 1
ATOM 547 C CA . GLN A 1 75 ? -3.842 4.422 1.215 1.00 97.06 75 GLN A CA 1
ATOM 548 C C . GLN A 1 75 ? -2.390 4.328 1.697 1.00 97.06 75 GLN A C 1
ATOM 550 O O . GLN A 1 75 ? -1.456 4.418 0.900 1.00 97.06 75 GLN A O 1
ATOM 555 N N . ARG A 1 76 ? -2.173 4.085 2.996 1.00 96.62 76 ARG A N 1
ATOM 556 C CA . ARG A 1 76 ? -0.820 3.921 3.556 1.00 96.62 76 ARG A CA 1
ATOM 557 C C . ARG A 1 76 ? -0.097 2.718 2.957 1.00 96.62 76 ARG A C 1
ATOM 559 O 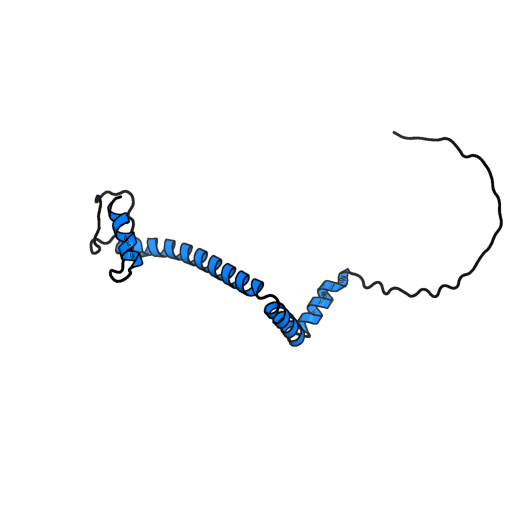O . ARG A 1 76 ? 1.086 2.821 2.639 1.00 96.62 76 ARG A O 1
ATOM 566 N N . GLN A 1 77 ? -0.798 1.599 2.780 1.00 96.88 77 GLN A N 1
ATOM 567 C CA . GLN A 1 77 ? -0.244 0.405 2.146 1.00 96.88 77 GLN A CA 1
ATOM 568 C C . GLN A 1 77 ? 0.110 0.658 0.680 1.00 96.88 77 GLN A C 1
ATOM 570 O O . GLN A 1 77 ? 1.203 0.288 0.267 1.00 96.88 77 GLN A O 1
ATOM 575 N N . GLN A 1 78 ? -0.747 1.336 -0.084 1.00 96.25 78 GLN A N 1
ATOM 576 C CA . GLN A 1 78 ? -0.473 1.691 -1.480 1.00 96.25 78 GLN A CA 1
ATOM 577 C C . GLN A 1 78 ? 0.779 2.565 -1.611 1.00 96.25 78 GLN A C 1
ATOM 579 O O . GLN A 1 78 ? 1.634 2.284 -2.448 1.00 96.25 78 GLN A O 1
ATOM 584 N N . ILE A 1 79 ? 0.936 3.577 -0.751 1.00 95.00 79 ILE A N 1
ATOM 585 C CA . ILE A 1 79 ? 2.124 4.445 -0.745 1.00 95.00 79 ILE A CA 1
ATOM 586 C C . ILE A 1 79 ? 3.385 3.635 -0.420 1.00 95.00 79 ILE A C 1
ATOM 588 O O . ILE A 1 79 ? 4.390 3.741 -1.126 1.00 95.00 79 ILE A O 1
ATOM 592 N N . ALA A 1 80 ? 3.334 2.794 0.616 1.00 95.25 80 ALA A N 1
ATOM 593 C CA . ALA A 1 80 ? 4.460 1.945 0.999 1.00 95.25 80 ALA A CA 1
ATOM 594 C C . ALA A 1 80 ? 4.822 0.934 -0.105 1.00 95.25 80 ALA A C 1
ATOM 596 O O . ALA A 1 80 ? 5.999 0.745 -0.415 1.00 95.25 80 ALA A O 1
ATOM 597 N N . GLN A 1 81 ? 3.822 0.326 -0.749 1.00 96.06 81 GLN A N 1
ATOM 598 C CA . GLN A 1 81 ? 4.020 -0.578 -1.882 1.00 96.06 81 GLN A CA 1
ATOM 599 C C . GLN A 1 81 ? 4.632 0.140 -3.080 1.00 96.06 81 GLN A C 1
ATOM 601 O O . GLN A 1 81 ? 5.551 -0.390 -3.698 1.00 96.06 81 GLN A O 1
ATOM 606 N N . GLN A 1 82 ? 4.189 1.357 -3.392 1.00 93.38 82 GLN A N 1
ATOM 607 C CA . GLN A 1 82 ? 4.739 2.120 -4.507 1.00 93.38 82 GLN A CA 1
ATOM 608 C C . GLN A 1 82 ? 6.224 2.437 -4.302 1.00 93.38 82 GLN A C 1
ATOM 610 O O . GLN A 1 82 ? 7.019 2.288 -5.230 1.00 93.38 82 GLN A O 1
ATOM 615 N N . GLN A 1 83 ? 6.622 2.793 -3.078 1.00 93.12 83 GLN A N 1
ATOM 616 C CA . GLN A 1 83 ? 8.033 2.976 -2.729 1.00 93.12 83 GLN A CA 1
ATOM 617 C C . GLN A 1 83 ? 8.828 1.672 -2.866 1.00 93.12 83 GLN A C 1
ATOM 619 O O . GLN A 1 83 ? 9.924 1.678 -3.428 1.00 93.12 83 GLN A O 1
ATOM 624 N N . ALA A 1 84 ? 8.264 0.549 -2.414 1.00 95.62 84 ALA A N 1
ATOM 625 C CA . ALA A 1 84 ? 8.886 -0.763 -2.564 1.00 95.62 84 ALA A CA 1
ATOM 626 C C . ALA A 1 84 ? 9.058 -1.155 -4.043 1.00 95.62 84 ALA A C 1
ATOM 628 O O . ALA A 1 84 ? 10.120 -1.648 -4.422 1.00 95.62 84 ALA A O 1
ATOM 629 N N . TYR A 1 85 ? 8.073 -0.879 -4.903 1.00 94.56 85 TYR A N 1
ATOM 630 C CA . TYR A 1 85 ? 8.155 -1.183 -6.334 1.00 94.56 85 TYR A CA 1
ATOM 631 C C . TYR A 1 85 ? 9.262 -0.418 -7.050 1.00 94.56 85 TYR A C 1
ATOM 633 O O . TYR A 1 85 ? 9.909 -0.992 -7.921 1.00 94.56 85 TYR A O 1
ATOM 641 N N . VAL A 1 86 ? 9.538 0.834 -6.671 1.00 93.56 86 VAL A N 1
ATOM 642 C CA . VAL A 1 86 ? 10.675 1.579 -7.237 1.00 93.56 86 VAL A CA 1
ATOM 643 C C . VAL A 1 86 ? 11.991 0.872 -6.917 1.00 93.56 86 VAL A C 1
ATOM 645 O O . VAL A 1 86 ? 12.809 0.665 -7.811 1.00 93.56 86 VAL A O 1
ATOM 648 N N . GLN A 1 87 ? 12.182 0.448 -5.666 1.00 95.62 87 GLN A N 1
ATOM 649 C CA . GLN A 1 87 ? 13.406 -0.247 -5.258 1.00 95.62 87 GLN A CA 1
ATOM 650 C C . GLN A 1 87 ? 13.546 -1.603 -5.954 1.00 95.62 87 GLN A C 1
ATOM 652 O O . GLN A 1 87 ? 14.618 -1.930 -6.461 1.00 95.62 87 GLN A O 1
ATOM 657 N N . LEU A 1 88 ? 12.451 -2.360 -6.059 1.00 96.38 88 LEU A N 1
ATOM 658 C CA . LEU A 1 88 ? 12.431 -3.640 -6.765 1.00 96.38 88 LEU A CA 1
ATOM 659 C C . LEU A 1 88 ? 12.698 -3.469 -8.266 1.00 96.38 88 LEU A C 1
ATOM 661 O O . LEU A 1 88 ? 13.466 -4.236 -8.838 1.00 96.38 88 LEU A O 1
ATOM 665 N N . ALA A 1 89 ? 12.136 -2.446 -8.911 1.00 94.94 89 ALA A N 1
ATOM 666 C CA . ALA A 1 89 ? 12.386 -2.178 -10.325 1.00 94.94 89 ALA A CA 1
ATOM 667 C C . ALA A 1 89 ? 13.861 -1.848 -10.601 1.00 94.94 89 ALA A C 1
ATOM 669 O O . ALA A 1 89 ? 14.400 -2.249 -11.632 1.00 94.94 89 ALA A O 1
ATOM 670 N N . LEU A 1 90 ? 14.533 -1.150 -9.679 1.00 94.75 90 LEU A N 1
ATOM 671 C CA . LEU A 1 90 ? 15.974 -0.907 -9.764 1.00 94.75 90 LEU A CA 1
ATOM 672 C C . LEU A 1 90 ? 16.777 -2.190 -9.528 1.00 94.75 90 LEU A C 1
ATOM 674 O O . LEU A 1 90 ? 17.700 -2.474 -10.290 1.00 94.75 90 LEU A O 1
ATOM 678 N N . GLN A 1 91 ? 16.398 -2.982 -8.523 1.00 97.31 91 GLN A N 1
ATOM 679 C CA . GLN A 1 91 ? 17.048 -4.251 -8.197 1.00 97.31 91 GLN A CA 1
ATOM 680 C C . GLN A 1 91 ? 16.975 -5.257 -9.356 1.00 97.31 91 GLN A C 1
ATOM 682 O O . GLN A 1 91 ? 17.972 -5.897 -9.678 1.00 97.31 91 GLN A O 1
ATOM 687 N N . TYR A 1 92 ? 15.816 -5.371 -10.008 1.00 96.31 92 TYR A N 1
ATOM 688 C CA . TYR A 1 92 ? 15.555 -6.339 -11.079 1.00 96.31 92 TYR A CA 1
ATOM 689 C C . TYR A 1 92 ? 15.653 -5.738 -12.485 1.00 96.31 92 TYR A C 1
ATOM 691 O O . TYR A 1 92 ? 15.207 -6.350 -13.454 1.00 96.31 92 TYR A O 1
ATOM 699 N N . ARG A 1 93 ? 16.262 -4.556 -12.631 1.00 95.25 93 ARG A N 1
ATOM 700 C CA . ARG A 1 93 ? 16.321 -3.819 -13.903 1.00 95.25 93 ARG A CA 1
ATOM 701 C C . ARG A 1 93 ? 16.839 -4.661 -15.073 1.00 95.25 93 ARG A C 1
ATOM 703 O O . ARG A 1 93 ? 16.305 -4.548 -16.170 1.00 95.25 93 ARG A O 1
ATOM 710 N N . ALA A 1 94 ? 17.873 -5.472 -14.854 1.00 94.62 94 ALA A N 1
ATOM 711 C CA . ALA A 1 94 ? 18.459 -6.301 -15.909 1.00 94.62 94 ALA A CA 1
ATOM 712 C C . ALA A 1 94 ? 17.480 -7.371 -16.424 1.00 94.62 94 ALA A C 1
ATOM 714 O O . ALA A 1 94 ? 17.387 -7.578 -17.629 1.00 94.62 94 ALA A O 1
ATOM 715 N N . GLU A 1 95 ? 16.716 -7.993 -15.523 1.00 95.19 95 GLU A N 1
ATOM 716 C CA . GLU A 1 95 ? 15.707 -8.998 -15.877 1.00 95.19 95 GLU A CA 1
ATOM 717 C C . GLU A 1 95 ? 14.515 -8.351 -16.593 1.00 95.19 95 GLU A C 1
ATOM 719 O O . GLU A 1 95 ? 14.080 -8.817 -17.646 1.00 95.19 95 GLU A O 1
ATOM 724 N N . LEU A 1 96 ? 14.049 -7.214 -16.062 1.00 94.31 96 LEU A N 1
ATOM 725 C CA . LEU A 1 96 ? 12.952 -6.423 -16.625 1.00 94.31 96 LEU A CA 1
ATOM 726 C C . LEU A 1 96 ? 13.248 -5.906 -18.044 1.00 94.31 96 LEU A C 1
ATOM 728 O O . LEU A 1 96 ? 12.316 -5.674 -18.808 1.00 94.31 96 LEU A O 1
ATOM 732 N N . LEU A 1 97 ? 14.526 -5.714 -18.392 1.00 92.69 97 LEU A N 1
ATOM 733 C CA . LEU A 1 97 ? 14.985 -5.254 -19.710 1.00 92.6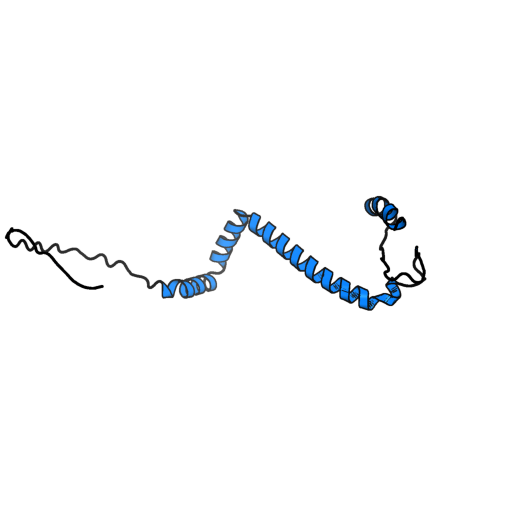9 97 LEU A CA 1
ATOM 734 C C . LEU A 1 97 ? 15.675 -6.362 -20.522 1.00 92.69 97 LEU A C 1
ATOM 736 O O . LEU A 1 97 ? 16.390 -6.070 -21.483 1.00 92.69 97 LEU A O 1
ATOM 740 N N . SER A 1 98 ? 15.500 -7.625 -20.133 1.00 91.94 98 SER A N 1
ATOM 741 C CA . SER A 1 98 ? 16.141 -8.746 -20.813 1.00 91.94 98 SER A CA 1
ATOM 742 C C . SER A 1 98 ? 15.621 -8.919 -22.243 1.00 91.94 98 SER A C 1
ATOM 744 O O . SER A 1 98 ? 14.444 -8.713 -22.544 1.00 91.94 98 SER A O 1
ATOM 746 N N . SER A 1 99 ? 16.493 -9.386 -23.136 1.00 89.50 99 SER A N 1
ATOM 747 C CA . SER A 1 99 ? 16.134 -9.728 -24.520 1.00 89.50 99 SER A CA 1
ATOM 748 C C . SER A 1 99 ? 15.254 -10.978 -24.640 1.00 89.50 99 SER A C 1
ATOM 750 O O . SER A 1 99 ? 14.835 -11.325 -25.740 1.00 89.50 99 SER A O 1
ATOM 752 N N . ASN A 1 100 ? 15.001 -11.678 -23.530 1.00 92.56 100 ASN A N 1
ATOM 753 C CA . ASN A 1 100 ? 14.158 -12.873 -23.489 1.00 92.56 100 ASN A CA 1
ATOM 754 C C . ASN A 1 100 ? 12.661 -12.525 -23.510 1.00 92.56 100 ASN A C 1
ATOM 756 O O . ASN A 1 100 ? 11.830 -13.397 -23.760 1.00 92.56 100 ASN A O 1
ATOM 760 N N . SER A 1 101 ? 12.317 -11.259 -23.258 1.00 90.94 101 SER A N 1
ATOM 761 C CA . SER A 1 101 ? 10.950 -10.750 -23.338 1.00 90.94 101 SER A CA 1
ATOM 762 C C . SER A 1 101 ? 10.691 -10.091 -24.698 1.00 90.94 101 SER A C 1
ATOM 764 O O . SER A 1 101 ? 11.560 -9.373 -25.199 1.00 90.94 101 SER A O 1
ATOM 766 N N . PRO A 1 102 ? 9.501 -10.272 -25.303 1.00 90.94 102 PRO A N 1
ATOM 767 C CA . PRO A 1 102 ? 9.133 -9.549 -26.514 1.00 90.94 102 PRO A CA 1
ATOM 768 C C . PRO A 1 102 ? 9.179 -8.035 -26.287 1.00 90.94 102 PRO A C 1
ATOM 770 O O . PRO A 1 102 ? 8.599 -7.531 -25.325 1.00 90.94 102 PRO A O 1
ATOM 773 N N . SER A 1 103 ? 9.821 -7.306 -27.197 1.00 90.19 103 SER A N 1
ATOM 774 C CA . SER A 1 103 ? 9.910 -5.847 -27.159 1.00 90.19 103 SER A CA 1
ATOM 775 C C . SER A 1 103 ? 9.462 -5.233 -28.484 1.00 90.19 103 SER A C 1
ATOM 777 O O . SER A 1 103 ? 9.524 -5.855 -29.545 1.00 90.19 103 SER A O 1
ATOM 779 N N . VAL A 1 104 ? 8.955 -4.004 -28.411 1.00 89.00 104 VAL A N 1
ATOM 780 C CA . VAL A 1 104 ? 8.550 -3.198 -29.566 1.00 89.00 104 VAL A CA 1
ATOM 781 C C . VAL A 1 104 ? 9.159 -1.812 -29.392 1.00 89.00 104 VAL A C 1
ATOM 783 O O . VAL A 1 104 ? 9.064 -1.240 -28.309 1.00 89.00 104 VAL A O 1
ATOM 786 N N . GLY A 1 105 ? 9.773 -1.285 -30.452 1.00 88.81 105 GLY A N 1
ATOM 787 C CA . GLY A 1 105 ? 10.378 0.047 -30.477 1.00 88.81 105 GLY A CA 1
ATOM 788 C C . GLY A 1 105 ? 11.870 0.039 -30.841 1.00 88.81 105 GLY A C 1
ATOM 789 O O . GLY A 1 105 ? 12.438 -1.019 -31.120 1.00 88.81 105 GLY A O 1
ATOM 790 N N . PRO A 1 106 ? 12.506 1.222 -30.885 1.00 90.44 106 PRO A N 1
ATOM 791 C CA . PRO A 1 106 ? 13.929 1.363 -31.190 1.00 90.44 106 PRO A CA 1
ATOM 792 C C . PRO A 1 106 ? 14.830 0.769 -30.099 1.00 90.44 106 PRO A C 1
ATOM 794 O O . PRO A 1 106 ? 14.529 0.870 -28.911 1.00 90.44 106 PRO A O 1
ATOM 797 N N . ALA A 1 107 ? 15.979 0.213 -30.494 1.00 87.75 107 ALA A N 1
ATOM 798 C CA . ALA A 1 107 ? 16.962 -0.337 -29.553 1.00 87.75 107 ALA A CA 1
ATOM 799 C C . ALA A 1 107 ? 17.654 0.740 -28.692 1.00 87.75 107 ALA A C 1
ATOM 801 O O . ALA A 1 107 ? 18.153 0.439 -27.610 1.00 87.75 107 ALA A O 1
ATOM 802 N N . ASP A 1 108 ? 17.680 1.990 -29.159 1.00 89.69 108 ASP A N 1
ATOM 803 C CA . ASP A 1 108 ? 18.290 3.151 -28.504 1.00 89.69 108 ASP A CA 1
ATOM 804 C C . ASP A 1 108 ? 17.264 4.048 -27.782 1.00 89.69 108 ASP A C 1
ATOM 806 O O . ASP A 1 108 ? 17.541 5.210 -27.470 1.00 89.69 108 ASP A O 1
ATOM 810 N N . ALA A 1 109 ? 16.067 3.522 -27.502 1.00 91.69 109 ALA A N 1
ATOM 811 C CA . ALA A 1 109 ? 15.023 4.262 -26.808 1.00 91.69 109 ALA A CA 1
ATOM 812 C C . ALA A 1 109 ? 15.503 4.788 -25.440 1.00 91.69 109 ALA A C 1
ATOM 814 O O . ALA A 1 109 ? 16.078 4.069 -24.622 1.00 91.69 109 ALA A O 1
ATOM 815 N N . LYS A 1 110 ? 15.212 6.065 -25.157 1.00 92.81 110 LYS A N 1
ATOM 816 C CA . LYS A 1 110 ? 15.608 6.736 -23.901 1.00 92.81 110 LYS A CA 1
ATOM 817 C C . LYS A 1 110 ? 14.831 6.250 -22.673 1.00 92.81 110 LYS A C 1
ATOM 819 O O . LYS A 1 110 ? 15.257 6.485 -21.545 1.00 92.81 110 LYS A O 1
ATOM 824 N N . ALA A 1 111 ? 13.683 5.616 -22.890 1.00 91.38 111 ALA A N 1
ATOM 825 C CA . ALA A 1 111 ? 12.824 5.062 -21.858 1.00 91.38 111 ALA A CA 1
ATOM 826 C C . ALA A 1 111 ? 12.242 3.732 -22.341 1.00 91.38 111 ALA A C 1
ATOM 828 O O . ALA A 1 111 ? 11.959 3.571 -23.526 1.00 91.38 111 ALA A O 1
ATOM 829 N N . ALA A 1 112 ? 12.043 2.809 -21.406 1.00 91.69 112 ALA A N 1
ATOM 830 C CA . ALA A 1 112 ? 11.393 1.530 -21.645 1.00 91.69 112 ALA A CA 1
ATOM 831 C C . ALA A 1 112 ? 10.212 1.387 -20.681 1.00 91.69 112 ALA A C 1
ATOM 833 O O . ALA A 1 112 ? 10.335 1.700 -19.494 1.00 91.69 112 ALA A O 1
ATOM 834 N N . VAL A 1 113 ? 9.079 0.911 -21.192 1.00 91.62 113 VAL A N 1
ATOM 835 C CA . VAL A 1 113 ? 7.904 0.554 -20.392 1.00 91.62 113 VAL A CA 1
ATOM 836 C C . VAL A 1 113 ? 7.795 -0.962 -20.390 1.00 91.62 113 VAL A C 1
ATOM 838 O O . VAL A 1 113 ? 7.671 -1.578 -21.445 1.00 91.62 113 VAL A O 1
ATOM 841 N N . VAL A 1 114 ? 7.843 -1.562 -19.203 1.00 92.31 114 VAL A N 1
ATOM 842 C CA . VAL A 1 114 ? 7.719 -3.013 -19.028 1.00 92.31 114 VAL A CA 1
ATOM 843 C C . VAL A 1 114 ? 6.284 -3.329 -18.631 1.00 92.31 114 VAL A C 1
ATOM 845 O O . VAL A 1 114 ? 5.785 -2.815 -17.630 1.00 92.31 114 VAL A O 1
ATOM 848 N N . MET A 1 115 ? 5.608 -4.152 -19.431 1.00 89.69 115 MET A N 1
ATOM 849 C CA . MET A 1 115 ? 4.210 -4.522 -19.223 1.00 89.69 115 MET A CA 1
ATOM 850 C C . MET A 1 115 ? 4.110 -5.998 -18.846 1.00 89.69 115 MET A C 1
ATOM 852 O O . MET A 1 115 ? 4.438 -6.872 -19.645 1.00 89.69 115 MET A O 1
ATOM 856 N N . PHE A 1 116 ? 3.591 -6.271 -17.651 1.00 91.81 116 PHE A N 1
ATOM 857 C CA . PHE A 1 116 ? 3.167 -7.612 -17.261 1.00 91.81 116 PHE A CA 1
ATOM 858 C C . PHE A 1 116 ? 1.774 -7.865 -17.839 1.00 91.81 116 PHE A C 1
ATOM 860 O O . PHE A 1 116 ? 0.834 -7.129 -17.539 1.00 91.81 116 PHE A O 1
ATOM 867 N N . PHE A 1 117 ? 1.651 -8.867 -18.707 1.00 89.69 117 PHE A N 1
ATOM 868 C CA . PHE A 1 117 ? 0.427 -9.133 -19.457 1.00 89.69 117 PHE A CA 1
ATOM 869 C C . PHE A 1 117 ? -0.000 -10.591 -19.318 1.00 89.69 117 PHE A C 1
ATOM 871 O O . PHE A 1 117 ? 0.821 -11.496 -19.443 1.00 89.69 117 PHE A O 1
ATOM 878 N N . ASP A 1 118 ? -1.300 -10.802 -19.127 1.00 92.69 118 ASP A N 1
ATOM 879 C CA . ASP A 1 118 ? -1.935 -12.117 -19.155 1.00 92.69 118 ASP A CA 1
ATOM 880 C C . ASP A 1 118 ? -2.938 -12.164 -20.317 1.00 92.69 118 ASP A C 1
ATOM 882 O O . ASP A 1 118 ? -3.814 -11.302 -20.434 1.00 92.69 118 ASP A O 1
ATOM 886 N N . TYR A 1 119 ? -2.817 -13.172 -21.184 1.00 89.69 119 TYR A N 1
ATOM 887 C CA . TYR A 1 119 ? -3.699 -13.364 -22.337 1.00 89.69 119 TYR A CA 1
ATOM 888 C C . TYR A 1 119 ? -5.150 -13.672 -21.958 1.00 89.69 119 TYR A C 1
ATOM 890 O O . TYR A 1 119 ? -6.048 -13.350 -22.734 1.00 89.69 119 TYR A O 1
ATOM 898 N N . GLN A 1 120 ? -5.390 -14.237 -20.774 1.00 93.75 120 GLN A N 1
ATOM 899 C CA . GLN A 1 120 ? -6.729 -14.573 -20.284 1.00 93.75 120 GLN A CA 1
ATOM 900 C C . GLN A 1 120 ? -7.387 -13.422 -19.515 1.00 93.75 120 GLN A C 1
ATOM 902 O O . GLN A 1 120 ? -8.582 -13.457 -19.211 1.00 93.75 120 GLN A O 1
ATOM 907 N N . CYS A 1 121 ? -6.633 -12.363 -19.223 1.00 92.69 121 CYS A N 1
ATOM 908 C CA . CYS A 1 121 ? -7.152 -11.172 -18.575 1.00 92.69 121 CYS A CA 1
ATOM 909 C C . CYS A 1 121 ? -7.929 -10.314 -19.591 1.00 92.69 121 CYS A C 1
ATOM 911 O O . CYS A 1 121 ? -7.353 -9.515 -20.327 1.00 92.69 121 CYS A O 1
ATOM 913 N N . SER A 1 122 ? -9.264 -10.426 -19.591 1.00 89.19 122 SER A N 1
ATOM 914 C CA . SER A 1 122 ? -10.171 -9.660 -20.475 1.00 89.19 122 SER A CA 1
ATOM 915 C C . SER A 1 122 ? -9.912 -8.145 -20.458 1.00 89.19 122 SER A C 1
ATOM 917 O O . SER A 1 122 ? -9.977 -7.472 -21.489 1.00 89.19 122 SER A O 1
ATOM 919 N N . TRP A 1 123 ? -9.577 -7.591 -19.288 1.00 87.12 123 TRP A N 1
ATOM 920 C CA . TRP A 1 123 ? -9.221 -6.178 -19.151 1.00 87.12 123 TRP A CA 1
ATOM 921 C C . TRP A 1 123 ? -7.870 -5.855 -19.805 1.00 87.12 123 TRP A C 1
ATOM 923 O O . TRP A 1 123 ? -7.737 -4.851 -20.504 1.00 87.12 123 TRP A O 1
ATOM 933 N N . CYS A 1 124 ? -6.891 -6.746 -19.654 1.00 86.19 124 CYS A N 1
ATOM 934 C CA . CYS A 1 124 ? -5.581 -6.630 -20.274 1.00 86.19 124 CYS A CA 1
ATOM 935 C C . CYS A 1 124 ? -5.718 -6.673 -21.799 1.00 86.19 124 CYS A C 1
ATOM 937 O O . CYS A 1 124 ? -5.203 -5.784 -22.469 1.00 86.19 124 CYS A O 1
ATOM 939 N N . SER A 1 125 ? -6.502 -7.598 -22.363 1.00 83.38 125 SER A N 1
ATOM 940 C CA . SER A 1 125 ? -6.753 -7.670 -23.812 1.00 83.38 125 SER A CA 1
ATOM 941 C C . SER A 1 125 ? -7.311 -6.364 -24.388 1.00 83.38 125 SER A C 1
ATOM 943 O O . SER A 1 125 ? -6.923 -5.968 -25.487 1.00 83.38 125 SER A O 1
ATOM 945 N N . LYS A 1 126 ? -8.178 -5.666 -23.640 1.00 82.12 126 LYS A N 1
ATOM 946 C CA . LYS A 1 126 ? -8.724 -4.359 -24.042 1.00 82.12 126 LYS A CA 1
ATOM 947 C C . LYS A 1 126 ? -7.656 -3.259 -24.050 1.00 82.12 126 LYS A C 1
ATOM 949 O O . LYS A 1 126 ? -7.603 -2.482 -24.998 1.00 82.12 126 LYS A O 1
ATOM 954 N N . ASN A 1 127 ? -6.790 -3.208 -23.037 1.00 75.06 127 ASN A N 1
ATOM 955 C CA . ASN A 1 127 ? -5.813 -2.121 -22.879 1.00 75.06 127 ASN A CA 1
ATOM 956 C C . ASN A 1 127 ? -4.476 -2.366 -23.600 1.00 75.06 127 ASN A C 1
ATOM 958 O O . ASN A 1 127 ? -3.844 -1.419 -24.062 1.00 75.06 127 ASN A O 1
ATOM 962 N N . GLY A 1 128 ? -4.058 -3.622 -23.775 1.00 68.25 128 GLY A N 1
ATOM 963 C CA . GLY A 1 128 ? -2.770 -3.983 -24.383 1.00 68.25 128 GLY A CA 1
ATOM 964 C C . GLY A 1 128 ? -2.656 -3.640 -25.873 1.00 68.25 128 GLY A C 1
ATOM 965 O O . GLY A 1 128 ? -1.554 -3.505 -26.401 1.00 68.25 128 GLY A O 1
ATOM 966 N N . ALA A 1 129 ? -3.779 -3.454 -26.574 1.00 61.47 129 ALA A N 1
ATOM 967 C CA . ALA A 1 129 ? -3.774 -2.974 -27.956 1.00 61.47 129 ALA A CA 1
ATOM 968 C C . ALA A 1 129 ? -3.385 -1.487 -28.069 1.00 61.47 129 ALA A C 1
ATOM 970 O O . ALA A 1 129 ? -2.813 -1.088 -29.084 1.00 61.47 129 ALA A O 1
ATOM 971 N N . SER A 1 130 ? -3.654 -0.679 -27.036 1.00 61.31 130 SER A N 1
ATOM 972 C CA . SER A 1 130 ? -3.337 0.754 -27.029 1.00 61.31 130 SER A CA 1
ATOM 973 C C . SER A 1 130 ? -1.833 1.010 -26.908 1.00 61.31 130 SER A C 1
ATOM 975 O O . SER A 1 130 ? -1.307 1.897 -27.574 1.00 61.31 130 SER A O 1
ATOM 977 N N . SER A 1 131 ? -1.127 0.197 -26.120 1.00 61.47 131 SER A N 1
ATOM 978 C CA . SER A 1 131 ? 0.297 0.381 -25.804 1.00 61.47 131 SER A CA 1
ATOM 979 C C . SER A 1 131 ? 1.257 0.111 -26.970 1.00 61.47 131 SER A C 1
ATOM 981 O O . SER A 1 131 ? 2.444 0.371 -26.844 1.00 61.47 131 SER A O 1
ATOM 983 N N . ARG A 1 132 ? 0.772 -0.421 -28.103 1.00 60.84 132 ARG A N 1
ATOM 984 C CA . ARG A 1 132 ? 1.585 -0.688 -29.308 1.00 60.84 132 ARG A CA 1
ATOM 985 C C . ARG A 1 132 ? 1.673 0.488 -30.288 1.00 60.84 132 ARG A C 1
ATOM 987 O O . ARG A 1 132 ? 2.385 0.379 -31.279 1.00 60.84 132 ARG A O 1
ATOM 994 N N . LYS A 1 133 ? 0.906 1.564 -30.073 1.00 56.88 133 LYS A N 1
ATOM 995 C CA . LYS A 1 133 ? 0.815 2.706 -31.006 1.00 56.88 133 LYS A CA 1
ATOM 996 C C . LYS A 1 133 ? 1.744 3.879 -30.670 1.00 56.88 133 LYS A C 1
ATOM 998 O O . LYS A 1 133 ? 1.837 4.800 -31.475 1.00 56.88 133 LYS A O 1
ATOM 1003 N N . THR A 1 134 ? 2.369 3.852 -29.500 1.00 49.44 134 THR A N 1
ATOM 1004 C CA . THR A 1 134 ? 3.374 4.816 -29.021 1.00 49.44 134 THR A CA 1
ATOM 1005 C C . THR A 1 134 ? 4.755 4.207 -29.123 1.00 49.44 134 THR A C 1
ATOM 1007 O O . THR A 1 134 ? 5.669 4.926 -29.570 1.00 49.44 134 THR A O 1
#

Radius of gyration: 38.56 Å; chains: 1; bounding box: 51×82×88 Å

Foldseek 3Di:
DDDYDDDDDDDDDDDDDPDPPPPPPPPPPCPPPVCPVVVVVVVCVVCVPVVVVVVVVVCVVPVVVVVVVVVVVVVVVVVVVVVVVVVVCVVCVCVQPDPVDDDDDDPPDPDDDRDDADPPPPVRVVCVVVVRPD

Sequence (134 aa):
MYYHALKLSRLAMLTLASVAVSGAAIAADSVPTSQIGPTAEAYIVSHPDKVGEVVATYLAEHPEFLVAASETLHQRQQIAQQQAYVQLALQYRAELLSSNSPSVGPADAKAAVVMFFDYQCSWCSKNGASSRKT

pLDDT: mean 81.04, std 19.55, range [37.97, 98.12]

InterPro domains:
  IPR036249 Thioredoxin-like superfamily [SSF52833] (96-126)

Secondary structure (DSSP, 8-state):
--------------------------------GGGHHHHHHHHHHH-HHHHHHHHHHHHHH-THHHHHHHHHHHHHHHHHHHHHHHHHHHHTHHHHT-TTS---S-TT-S--------TT-HHHHHHHTGGG--

Organism: NCBI:txid59203